Protein AF-A0A6S7BV02-F1 (afdb_monomer)

Radius of gyration: 21.58 Å; Cα contacts (8 Å, |Δi|>4): 51; chains: 1; bounding box: 33×55×59 Å

Mean predicted aligned error: 9.59 Å

Foldseek 3Di:
DPPPPQPPLNVLVVQLVVLVVQLVVLVVVLVVVCVVPVPDHDDPVSVVSNVVSVVSNVVSVVSNVVVVVVVVVPDPVVVVVVVVVVPPDD

Sequence (90 aa):
MKENKVSAEARALERVVSAAREVQAASLRLEAR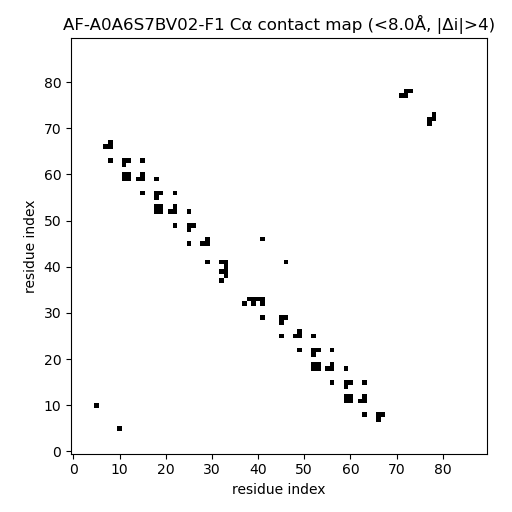YAEDPH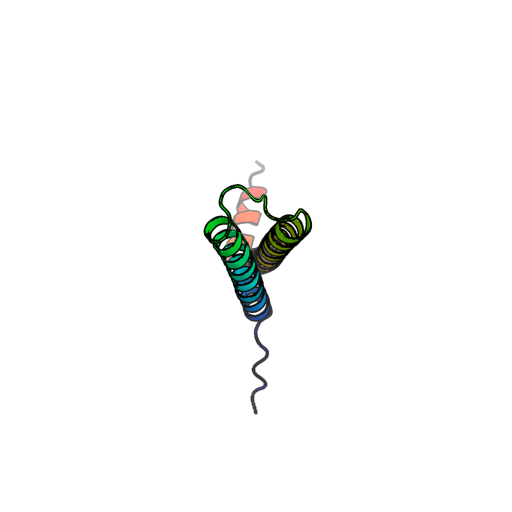EQPSTLELAIFAAAMQELKDAREAFDALVEKRDLNSPWRQSQRSALCGGTR

Secondary structure (DSSP, 8-state):
-------HHHHHHHHHHHHHHHHHHHHHHHHHHHHH-TTSPPPHHHHHHHHHHHHHHHHHHHHHHHHHHHHHHT-HHHHHHHHHHH----

Organism: NCBI:txid1544867

pLDDT: mean 82.12, std 16.17, range [33.06, 98.25]

Solvent-accessible surface area (backbone atoms only — not comparable to full-atom values): 5068 Å² total; per-residue (Å²): 133,83,79,79,74,71,47,72,63,56,54,28,48,50,45,29,55,51,25,49,50,46,30,51,54,39,48,53,52,52,53,50,48,43,71,75,36,79,83,55,76,80,50,72,64,60,54,50,52,33,52,50,26,50,50,49,26,48,55,26,44,52,57,33,51,55,48,53,50,53,54,55,64,72,30,72,73,52,48,56,54,55,53,60,70,71,66,78,78,131

Nearest PDB structures (foldseek):
  8hhl-assembly1_A  TM=8.239E-01  e=7.127E-02  Mycolicibacterium mucogenicum
  1h7c-assembly1_A  TM=7.049E-01  e=5.239E-01  Homo sapiens
  3q0k-assembly1_A  TM=8.096E-01  e=2.339E+00  Homo sapiens
  3q84-assembly1_A  TM=4.410E-01  e=9.773E-01  Homo sapiens
  8tsh-assembly1_F  TM=4.679E-01  e=5.260E+00  Caldimonas thermodepolymerans

Structure (mmCIF, N/CA/C/O backbone):
data_AF-A0A6S7BV02-F1
#
_entry.id   AF-A0A6S7BV02-F1
#
loop_
_atom_site.group_PDB
_atom_site.id
_atom_site.type_symbol
_atom_site.label_atom_id
_atom_site.label_alt_id
_atom_site.label_comp_id
_atom_site.label_asym_id
_atom_site.label_entity_id
_atom_site.label_seq_id
_atom_site.pdbx_PDB_ins_code
_atom_site.Cartn_x
_atom_site.Cartn_y
_atom_site.Cartn_z
_atom_site.occupancy
_atom_site.B_iso_or_equiv
_atom_site.auth_seq_id
_atom_site.auth_comp_id
_atom_site.auth_asym_id
_atom_site.auth_atom_id
_atom_site.pdbx_PDB_model_num
ATOM 1 N N . MET A 1 1 ? 13.495 -26.356 -21.569 1.00 33.06 1 MET A N 1
ATOM 2 C CA . MET A 1 1 ? 12.827 -25.769 -20.391 1.00 33.06 1 MET A CA 1
ATOM 3 C C . MET A 1 1 ? 12.989 -24.260 -20.497 1.00 33.06 1 MET A C 1
ATOM 5 O O . MET A 1 1 ? 14.088 -23.773 -20.293 1.00 33.06 1 MET A O 1
ATOM 9 N N . LYS A 1 2 ? 11.981 -23.540 -21.008 1.00 40.00 2 LYS A N 1
ATOM 10 C CA . LYS A 1 2 ? 12.068 -22.079 -21.151 1.00 40.00 2 LYS A CA 1
ATOM 11 C C . LYS A 1 2 ? 11.783 -21.505 -19.772 1.00 40.00 2 LYS A C 1
ATOM 13 O O . LYS A 1 2 ? 10.629 -21.500 -19.358 1.00 40.00 2 LYS A O 1
ATOM 18 N N . GLU A 1 3 ? 12.831 -21.142 -19.039 1.00 42.91 3 GLU A N 1
ATOM 19 C CA . GLU A 1 3 ? 12.697 -20.380 -17.801 1.00 42.91 3 GLU A CA 1
ATOM 20 C C . GLU A 1 3 ? 11.805 -19.175 -18.094 1.00 42.91 3 GLU A C 1
ATOM 22 O O . GLU A 1 3 ? 12.173 -18.272 -18.848 1.00 42.91 3 GLU A O 1
ATOM 27 N N . ASN A 1 4 ? 10.586 -19.211 -17.561 1.00 48.59 4 ASN A N 1
ATOM 28 C CA . ASN A 1 4 ? 9.640 -18.119 -17.652 1.00 48.59 4 ASN A CA 1
ATOM 29 C C . ASN A 1 4 ? 10.167 -17.015 -16.732 1.00 48.59 4 ASN A C 1
ATOM 31 O O . ASN A 1 4 ? 9.793 -16.928 -15.563 1.00 48.59 4 ASN A O 1
ATOM 35 N N . LYS A 1 5 ? 11.137 -16.235 -17.224 1.00 55.78 5 LYS A N 1
ATOM 36 C CA . LYS A 1 5 ? 11.579 -15.008 -16.568 1.00 55.78 5 LYS A CA 1
ATOM 37 C C . LYS A 1 5 ? 10.375 -14.080 -16.559 1.00 55.78 5 LYS A C 1
ATOM 39 O O . LYS A 1 5 ? 10.131 -13.376 -17.534 1.00 55.78 5 LYS A O 1
ATOM 44 N N . VAL A 1 6 ? 9.607 -14.132 -15.473 1.00 62.41 6 VAL A N 1
ATOM 45 C CA . VAL A 1 6 ? 8.518 -13.195 -15.203 1.00 62.41 6 VAL A CA 1
ATOM 46 C C . VAL A 1 6 ? 9.073 -11.793 -15.448 1.00 62.41 6 VAL A C 1
ATOM 48 O O . VAL A 1 6 ? 10.075 -11.417 -14.831 1.00 62.41 6 VAL A O 1
ATOM 51 N N . SER A 1 7 ? 8.485 -11.078 -16.414 1.00 83.31 7 SER A N 1
ATOM 52 C CA . SER A 1 7 ? 8.893 -9.717 -16.775 1.00 83.31 7 SER A CA 1
ATOM 53 C C . SER A 1 7 ? 8.942 -8.850 -15.516 1.00 83.31 7 SER A C 1
ATOM 55 O O . SER A 1 7 ? 8.135 -9.043 -14.604 1.00 83.31 7 SER A O 1
ATOM 57 N N . ALA A 1 8 ? 9.865 -7.889 -15.452 1.00 85.75 8 ALA A N 1
ATOM 58 C CA . ALA A 1 8 ? 9.959 -6.969 -14.317 1.00 85.75 8 ALA A CA 1
ATOM 59 C C . ALA A 1 8 ? 8.610 -6.280 -14.025 1.00 85.75 8 ALA A C 1
ATOM 61 O O . ALA A 1 8 ? 8.248 -6.115 -12.864 1.00 85.75 8 ALA A O 1
ATOM 62 N N . GLU A 1 9 ? 7.835 -5.976 -15.072 1.00 85.25 9 GLU A N 1
ATOM 63 C CA . GLU A 1 9 ? 6.470 -5.444 -14.963 1.00 85.25 9 GLU A CA 1
ATOM 64 C C . GLU A 1 9 ? 5.509 -6.421 -14.274 1.00 85.25 9 GLU A C 1
ATOM 66 O O . GLU A 1 9 ? 4.736 -6.015 -13.413 1.00 85.25 9 GLU A O 1
ATOM 71 N N . ALA A 1 10 ? 5.569 -7.712 -14.611 1.00 90.94 10 ALA A N 1
ATOM 72 C CA . ALA A 1 10 ? 4.699 -8.724 -14.018 1.00 90.94 10 ALA A CA 1
ATOM 73 C C . ALA A 1 10 ? 5.021 -8.945 -12.531 1.00 90.94 10 ALA A C 1
ATOM 75 O O . ALA A 1 10 ? 4.104 -9.023 -11.721 1.00 90.94 10 ALA A O 1
ATOM 76 N N . ARG A 1 11 ? 6.304 -8.924 -12.145 1.00 91.69 11 ARG A N 1
ATOM 77 C CA . ARG A 1 11 ? 6.707 -8.961 -10.725 1.00 91.69 11 ARG A CA 1
ATOM 78 C C . ARG A 1 11 ? 6.261 -7.715 -9.960 1.00 91.69 11 ARG A C 1
ATOM 80 O O . ARG A 1 11 ? 5.827 -7.811 -8.817 1.00 91.69 11 ARG A O 1
ATOM 87 N N . ALA A 1 12 ? 6.368 -6.539 -10.580 1.00 93.25 12 ALA A N 1
ATOM 88 C CA . ALA A 1 12 ? 5.879 -5.303 -9.979 1.00 93.25 12 ALA A CA 1
ATOM 89 C C . ALA A 1 12 ? 4.352 -5.336 -9.804 1.00 93.25 12 ALA A C 1
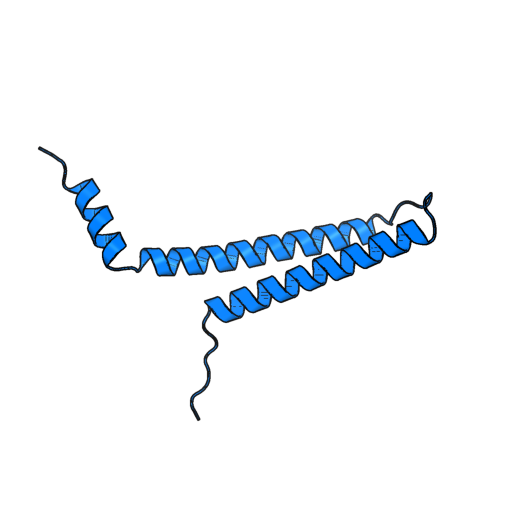ATOM 91 O O . ALA A 1 12 ? 3.849 -4.943 -8.755 1.00 93.25 12 ALA A O 1
ATOM 92 N N . LEU A 1 13 ? 3.620 -5.888 -10.775 1.00 94.75 13 LEU A N 1
ATOM 93 C CA . LEU A 1 13 ? 2.175 -6.074 -10.673 1.00 94.75 13 LEU A CA 1
ATOM 94 C C . LEU A 1 13 ? 1.793 -7.081 -9.576 1.00 94.75 13 LEU A C 1
ATOM 96 O O . LEU A 1 13 ? 0.866 -6.825 -8.812 1.00 94.75 13 LEU A O 1
ATOM 100 N N . GLU A 1 14 ? 2.522 -8.192 -9.447 1.00 95.56 14 GLU A N 1
ATOM 101 C CA . GLU A 1 14 ? 2.349 -9.145 -8.340 1.00 95.56 14 GLU A CA 1
ATOM 102 C C . GLU A 1 14 ? 2.518 -8.459 -6.977 1.00 95.56 14 GLU A C 1
ATOM 104 O O . GLU A 1 14 ? 1.704 -8.676 -6.076 1.00 95.56 14 GLU A O 1
ATOM 109 N N . ARG A 1 15 ? 3.514 -7.571 -6.839 1.00 95.88 15 ARG A N 1
ATOM 110 C CA . ARG A 1 15 ? 3.711 -6.776 -5.617 1.00 95.88 15 ARG A CA 1
ATOM 111 C C . ARG A 1 15 ? 2.523 -5.852 -5.339 1.00 95.88 15 ARG A C 1
ATOM 113 O O . ARG A 1 15 ? 2.046 -5.829 -4.209 1.00 95.88 15 ARG A O 1
ATOM 120 N N . VAL A 1 16 ? 2.003 -5.153 -6.352 1.00 97.56 16 VAL A N 1
ATOM 121 C CA . VAL A 1 16 ? 0.802 -4.302 -6.214 1.00 97.56 16 VAL A CA 1
ATOM 122 C C . VAL A 1 16 ? -0.393 -5.117 -5.715 1.00 97.56 16 VAL A C 1
ATOM 124 O O . VAL A 1 16 ? -1.090 -4.695 -4.794 1.00 97.56 16 VAL A O 1
ATOM 127 N N . VAL A 1 17 ? -0.618 -6.306 -6.282 1.00 97.69 17 VAL A N 1
ATOM 128 C CA . VAL A 1 17 ? -1.714 -7.193 -5.862 1.00 97.69 17 VAL A CA 1
ATOM 129 C C . VAL A 1 17 ? -1.525 -7.667 -4.421 1.00 97.69 17 VAL A C 1
ATOM 131 O O . VAL A 1 17 ? -2.498 -7.711 -3.667 1.00 97.69 17 VAL A O 1
ATOM 134 N N . SER A 1 18 ? -0.298 -8.009 -4.022 1.00 97.44 18 SER A N 1
ATOM 135 C CA . SER A 1 18 ? 0.002 -8.411 -2.644 1.00 97.44 18 SER A CA 1
ATOM 136 C C . SER A 1 18 ? -0.294 -7.283 -1.655 1.00 97.44 18 SER A C 1
ATOM 138 O O . SER A 1 18 ? -1.051 -7.488 -0.709 1.00 97.44 18 SER A O 1
ATOM 140 N N . ALA A 1 19 ? 0.210 -6.076 -1.917 1.00 97.25 19 ALA A N 1
ATOM 141 C CA . ALA A 1 19 ? -0.012 -4.920 -1.052 1.00 97.25 19 ALA A CA 1
ATOM 142 C C . ALA A 1 19 ? -1.504 -4.546 -0.950 1.00 97.25 19 ALA A C 1
ATOM 144 O O . ALA A 1 19 ? -2.006 -4.245 0.130 1.00 97.25 19 ALA A O 1
ATOM 145 N N . ALA A 1 20 ? -2.259 -4.651 -2.050 1.00 97.75 20 ALA A N 1
ATOM 146 C CA . ALA A 1 20 ? -3.703 -4.409 -2.038 1.00 97.75 20 ALA A CA 1
ATOM 147 C C . ALA A 1 20 ? -4.464 -5.408 -1.147 1.00 97.75 20 ALA A C 1
ATOM 149 O O . ALA A 1 20 ? -5.420 -5.032 -0.466 1.00 97.75 20 ALA A O 1
ATOM 150 N N . ARG A 1 21 ? -4.032 -6.677 -1.115 1.00 97.81 21 ARG A N 1
ATOM 151 C CA . ARG A 1 21 ? -4.602 -7.688 -0.208 1.00 97.81 21 ARG A CA 1
ATOM 152 C C . ARG A 1 21 ? -4.304 -7.370 1.254 1.00 97.81 21 ARG A C 1
ATOM 154 O O . ARG A 1 21 ? -5.169 -7.581 2.098 1.00 97.81 21 ARG A O 1
ATOM 161 N N . GLU A 1 22 ? -3.118 -6.851 1.558 1.00 97.50 22 GLU A N 1
ATOM 162 C CA . GLU A 1 22 ? -2.763 -6.439 2.921 1.00 97.50 22 GLU A CA 1
ATOM 163 C C . GLU A 1 22 ? -3.594 -5.246 3.396 1.00 97.50 22 GLU A C 1
ATOM 165 O O . GLU A 1 22 ? -4.106 -5.277 4.516 1.00 97.50 22 GLU A O 1
ATOM 170 N N . VAL A 1 23 ? -3.818 -4.250 2.5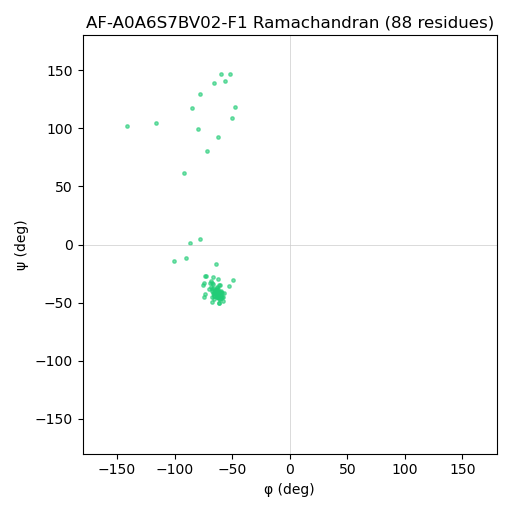30 1.00 97.44 23 VAL A N 1
ATOM 171 C CA . VAL A 1 23 ? -4.738 -3.135 2.813 1.00 97.44 23 VAL A CA 1
ATOM 172 C C . VAL A 1 23 ? -6.139 -3.663 3.115 1.00 97.44 23 VAL A C 1
ATOM 174 O O . VAL A 1 23 ? -6.711 -3.312 4.143 1.00 97.44 23 VAL A O 1
ATOM 177 N N . GLN A 1 24 ? -6.667 -4.560 2.275 1.00 97.31 24 GLN A N 1
ATOM 178 C CA . GLN A 1 24 ? -7.982 -5.169 2.494 1.00 97.31 24 GLN A CA 1
ATOM 179 C C . GLN A 1 24 ? -8.046 -5.926 3.829 1.00 97.31 24 GLN A C 1
ATOM 181 O O . GLN A 1 24 ? -9.006 -5.770 4.581 1.00 97.31 24 GLN A O 1
ATOM 186 N N . ALA A 1 25 ? -7.026 -6.723 4.151 1.00 96.12 25 ALA A N 1
ATOM 187 C CA . ALA A 1 25 ? -6.976 -7.464 5.406 1.00 96.12 25 ALA A CA 1
ATOM 188 C C . ALA A 1 25 ? -6.922 -6.534 6.629 1.00 96.12 25 ALA A C 1
ATOM 190 O O . ALA A 1 25 ? -7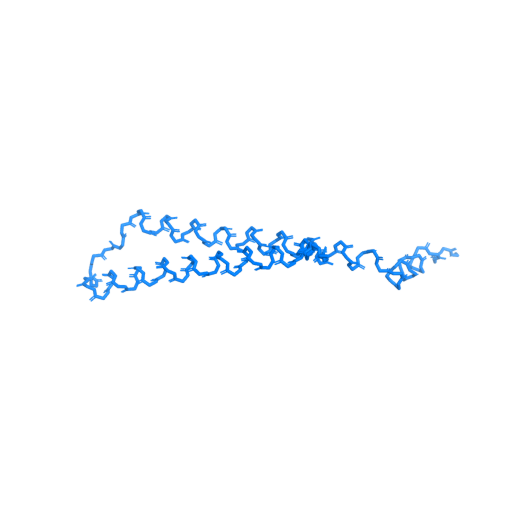.571 -6.811 7.637 1.00 96.12 25 ALA A O 1
ATOM 191 N N . ALA A 1 26 ? -6.175 -5.431 6.551 1.00 93.62 26 ALA A N 1
ATOM 192 C CA . ALA A 1 26 ? -6.123 -4.430 7.610 1.00 93.62 26 ALA A CA 1
ATOM 193 C C . ALA A 1 26 ? -7.461 -3.682 7.766 1.00 93.62 26 ALA A C 1
ATOM 195 O O . ALA A 1 26 ? -7.910 -3.492 8.894 1.00 93.62 26 ALA A O 1
ATOM 196 N N . SER A 1 27 ? -8.140 -3.338 6.665 1.00 93.12 27 SER A N 1
ATOM 197 C CA . SER A 1 27 ? -9.489 -2.751 6.703 1.00 93.12 27 SER A CA 1
ATOM 198 C C . SER A 1 27 ? -10.504 -3.676 7.364 1.00 93.12 27 SER A C 1
ATOM 200 O O . SER A 1 27 ? -11.217 -3.239 8.260 1.00 93.12 27 SER A O 1
ATOM 202 N N . LEU A 1 28 ? -10.525 -4.961 6.997 1.00 94.44 28 LEU A N 1
ATOM 203 C CA . LEU A 1 28 ? -11.450 -5.933 7.592 1.00 94.44 28 LEU A CA 1
ATOM 204 C C . LEU A 1 28 ? -11.249 -6.079 9.107 1.00 94.44 28 LEU A C 1
ATOM 206 O O . LEU A 1 28 ? -12.218 -6.261 9.838 1.00 94.44 28 LEU A O 1
ATOM 210 N N . ARG A 1 29 ? -10.005 -5.974 9.596 1.00 90.44 29 ARG A N 1
ATOM 211 C CA . ARG A 1 29 ? -9.721 -5.971 11.042 1.00 90.44 29 ARG A CA 1
ATOM 212 C C . ARG A 1 29 ? -10.292 -4.733 11.729 1.00 90.44 29 ARG A C 1
ATOM 214 O O . ARG A 1 29 ? -10.912 -4.868 12.777 1.00 90.44 29 ARG A O 1
ATOM 221 N N . LEU A 1 30 ? -10.126 -3.554 11.126 1.00 89.62 30 LEU A N 1
ATOM 222 C CA . LEU A 1 30 ? -10.715 -2.317 11.646 1.00 89.62 30 LEU A CA 1
ATOM 223 C C . LEU A 1 30 ? -12.248 -2.393 11.659 1.00 89.62 30 LEU A C 1
ATOM 225 O O . LEU A 1 30 ? -12.864 -2.057 12.665 1.00 89.62 30 LEU A O 1
ATOM 229 N N . GLU A 1 31 ? -12.863 -2.875 10.578 1.00 89.81 31 GLU A N 1
ATOM 230 C CA . GLU A 1 31 ? -14.318 -3.055 10.485 1.00 89.81 31 GLU A CA 1
ATOM 231 C C . GLU A 1 31 ? -14.849 -4.015 11.554 1.00 89.81 31 GLU A C 1
ATOM 233 O O . GLU A 1 31 ? -15.826 -3.694 12.229 1.00 89.81 31 GLU A O 1
ATOM 238 N N . ALA A 1 32 ? -14.187 -5.160 11.754 1.00 88.12 32 ALA A N 1
ATOM 239 C CA . ALA A 1 32 ? -14.553 -6.112 12.801 1.00 88.12 32 ALA A CA 1
ATOM 240 C C . ALA A 1 32 ? -14.480 -5.472 14.194 1.00 88.12 32 ALA A C 1
ATOM 242 O O . ALA A 1 32 ? -15.392 -5.650 14.998 1.00 88.12 32 ALA A O 1
ATOM 243 N N . ARG A 1 33 ? -13.448 -4.660 14.454 1.00 83.31 33 ARG A N 1
ATOM 244 C CA . ARG A 1 33 ? -13.278 -3.984 15.743 1.00 83.31 33 ARG A CA 1
ATOM 245 C C . ARG A 1 33 ? -14.410 -3.006 16.044 1.00 83.31 33 ARG A C 1
ATOM 247 O O . ARG A 1 33 ? -14.970 -3.041 17.135 1.00 83.31 33 ARG 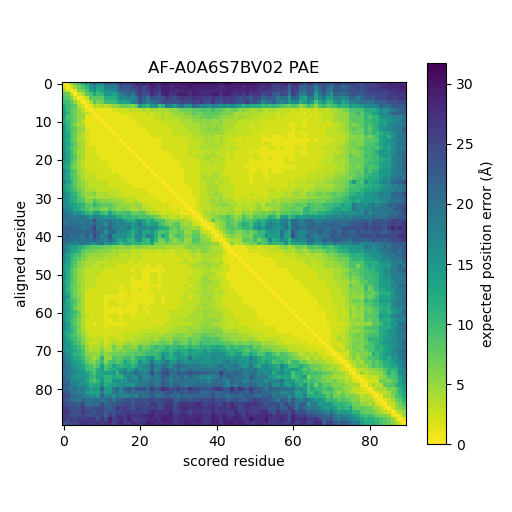A O 1
ATOM 254 N N . TYR A 1 34 ? -14.785 -2.194 15.059 1.00 82.44 34 TYR A N 1
ATOM 255 C CA . TYR A 1 34 ? -15.925 -1.283 15.184 1.00 82.44 34 TYR A CA 1
ATOM 256 C C . TYR A 1 34 ? -17.272 -2.011 15.297 1.00 82.44 34 TYR A C 1
ATOM 258 O O . TYR A 1 34 ? -18.207 -1.469 15.882 1.00 82.44 34 TYR A O 1
ATOM 266 N N . ALA A 1 35 ? -17.396 -3.214 14.727 1.00 83.81 35 ALA A N 1
ATOM 267 C CA . ALA A 1 35 ? -18.602 -4.030 14.852 1.00 83.81 35 ALA A CA 1
ATOM 268 C C . ALA A 1 35 ? -18.741 -4.672 16.244 1.00 83.81 35 ALA A C 1
ATOM 270 O O . ALA A 1 35 ? -19.864 -4.847 16.716 1.00 83.81 35 ALA A O 1
ATOM 271 N N . GLU A 1 36 ? -17.625 -5.023 16.889 1.00 83.25 36 GLU A N 1
ATOM 272 C CA . GLU A 1 36 ? -17.598 -5.605 18.237 1.00 83.25 36 GLU A CA 1
ATOM 273 C C . GLU A 1 36 ? -17.877 -4.568 19.330 1.00 83.25 36 GLU A C 1
ATOM 275 O O . GLU A 1 36 ? -18.687 -4.828 20.221 1.00 83.25 36 GLU A O 1
ATOM 280 N N . ASP A 1 37 ? -17.249 -3.392 19.251 1.00 79.38 37 ASP A N 1
ATOM 281 C CA . ASP A 1 37 ? -17.519 -2.275 20.157 1.00 79.38 37 ASP A CA 1
ATOM 282 C C . ASP A 1 37 ? -17.482 -0.936 19.392 1.00 79.38 37 ASP A C 1
ATOM 284 O O . ASP A 1 37 ? -16.408 -0.397 19.113 1.00 79.38 37 ASP A O 1
ATOM 288 N N . PRO A 1 38 ? -18.652 -0.354 19.069 1.00 71.19 38 PRO A N 1
ATOM 289 C CA . PRO A 1 38 ? -18.742 0.915 18.347 1.00 71.19 38 PRO A CA 1
ATOM 290 C C . PRO A 1 38 ? -18.159 2.115 19.105 1.00 71.19 38 PRO A C 1
ATOM 292 O O . PRO A 1 38 ? -17.952 3.176 18.509 1.00 71.19 38 PRO A O 1
ATOM 295 N N . HIS A 1 39 ? -17.956 1.991 20.419 1.00 75.44 39 HIS A N 1
ATOM 296 C CA . HIS A 1 39 ? -17.427 3.048 21.276 1.00 75.44 39 HIS A CA 1
ATOM 297 C C . HIS A 1 39 ? -15.940 2.868 21.590 1.00 75.44 39 HIS A C 1
ATOM 299 O O . HIS A 1 39 ? -15.296 3.824 22.037 1.00 75.44 39 HIS A O 1
ATOM 305 N N . GLU A 1 40 ? -15.376 1.691 21.325 1.00 71.75 40 GLU A N 1
ATOM 306 C CA . GLU A 1 40 ? -13.955 1.432 21.496 1.00 71.75 40 GLU A CA 1
ATOM 307 C C . GLU A 1 40 ? -13.189 1.886 20.249 1.00 71.75 40 GLU A C 1
ATOM 309 O O . GLU A 1 40 ? -13.393 1.405 19.135 1.00 71.75 40 GLU A O 1
ATOM 314 N N . GLN A 1 41 ? -12.299 2.868 20.418 1.00 71.12 41 GLN A N 1
ATOM 315 C CA . GLN A 1 41 ? -11.447 3.296 19.313 1.00 71.12 41 GLN A CA 1
ATOM 316 C C . GLN A 1 41 ? -10.496 2.157 18.926 1.00 71.12 41 GLN A C 1
ATOM 318 O O . GLN A 1 41 ? -9.921 1.524 19.819 1.00 71.12 41 GLN A O 1
ATOM 323 N N . PRO A 1 42 ? -10.266 1.922 17.620 1.00 73.88 42 PRO A N 1
ATOM 324 C CA . PRO A 1 42 ? -9.226 1.007 17.190 1.00 73.88 42 PRO A CA 1
ATOM 325 C C . PRO A 1 42 ? -7.905 1.464 17.788 1.00 73.88 42 PRO A C 1
ATOM 327 O O . PRO A 1 42 ? -7.608 2.661 17.882 1.00 73.88 42 PRO A O 1
ATOM 330 N N . SER A 1 43 ? -7.110 0.495 18.214 1.00 81.50 43 SER A N 1
ATOM 331 C CA . SER A 1 43 ? -5.827 0.789 18.822 1.00 81.50 43 SER A CA 1
ATOM 332 C C . SER A 1 43 ? -4.949 1.560 17.834 1.00 81.50 43 SER A C 1
ATOM 334 O O . SER A 1 43 ? -4.962 1.317 16.623 1.00 81.50 43 SER A O 1
ATOM 336 N N . THR A 1 44 ? -4.116 2.467 18.349 1.00 86.69 44 THR A N 1
ATOM 337 C CA . THR A 1 44 ? -3.098 3.173 17.551 1.00 86.69 44 THR A CA 1
ATOM 338 C C . THR A 1 44 ? -2.259 2.203 16.712 1.00 86.69 44 THR A C 1
ATOM 340 O O . THR A 1 44 ? -1.818 2.544 15.618 1.00 86.69 44 THR A O 1
ATOM 343 N N . LEU A 1 45 ? -2.070 0.975 17.207 1.00 88.31 45 LEU A N 1
ATOM 344 C CA . LEU A 1 45 ? -1.384 -0.099 16.504 1.00 88.31 45 LEU A CA 1
ATOM 345 C C . LEU A 1 45 ? -2.134 -0.559 15.243 1.00 88.31 45 LEU A C 1
ATOM 347 O O . LEU A 1 45 ? -1.516 -0.680 14.190 1.00 88.31 45 LEU A O 1
ATOM 351 N N . GLU A 1 46 ? -3.443 -0.795 15.318 1.00 87.56 46 GLU A N 1
ATOM 352 C CA . GLU A 1 46 ? -4.250 -1.217 14.162 1.00 87.56 46 GLU A CA 1
ATOM 353 C C . GLU A 1 46 ? -4.287 -0.138 13.077 1.00 87.56 46 GLU A C 1
ATOM 355 O O . GLU A 1 46 ? -4.121 -0.437 11.892 1.00 87.56 46 GLU A O 1
ATOM 360 N N . LEU A 1 47 ? -4.411 1.127 13.486 1.00 92.88 47 LEU A N 1
ATOM 361 C CA . LEU A 1 47 ? -4.323 2.267 12.574 1.00 92.88 47 LEU A CA 1
ATOM 362 C C . LEU A 1 47 ? -2.936 2.372 11.926 1.00 92.88 47 LEU A C 1
ATOM 364 O O . LEU A 1 47 ? -2.839 2.620 10.724 1.00 92.88 47 LEU A O 1
ATOM 368 N N . ALA A 1 48 ? -1.862 2.143 12.687 1.00 94.19 48 ALA A N 1
ATOM 369 C CA . ALA A 1 48 ? -0.502 2.138 12.155 1.00 94.19 48 ALA A CA 1
ATOM 370 C C . ALA A 1 48 ? -0.276 0.999 11.147 1.00 94.19 48 ALA A C 1
ATOM 372 O O . ALA A 1 48 ? 0.358 1.217 10.116 1.00 94.19 48 ALA A O 1
ATOM 373 N N . ILE A 1 49 ? -0.828 -0.192 11.402 1.00 93.00 49 ILE A N 1
ATOM 374 C CA . ILE A 1 49 ? -0.766 -1.330 10.472 1.00 93.00 49 ILE A CA 1
ATOM 375 C C . ILE A 1 49 ? -1.502 -1.001 9.170 1.00 93.00 49 ILE A C 1
ATOM 377 O O . ILE A 1 49 ? -0.968 -1.237 8.087 1.00 93.00 49 ILE A O 1
ATOM 381 N N . PHE A 1 50 ? -2.701 -0.420 9.258 1.00 93.94 50 PHE A N 1
ATOM 382 C CA . PHE A 1 50 ? -3.452 0.001 8.076 1.00 93.94 50 PHE A CA 1
ATOM 383 C C . PHE A 1 50 ? -2.703 1.073 7.270 1.00 93.94 50 PHE A C 1
ATOM 385 O O . PHE A 1 50 ? -2.569 0.954 6.051 1.00 93.94 50 PHE A O 1
ATOM 392 N N . ALA A 1 51 ? -2.150 2.084 7.945 1.00 96.12 51 ALA A N 1
ATOM 393 C CA . ALA A 1 51 ? -1.355 3.127 7.303 1.00 96.12 51 ALA A CA 1
ATOM 394 C C . ALA A 1 51 ? -0.095 2.564 6.622 1.00 96.12 51 ALA A C 1
ATOM 396 O O . ALA A 1 51 ? 0.225 2.959 5.501 1.00 96.12 51 ALA A O 1
ATOM 397 N N . ALA A 1 52 ? 0.590 1.608 7.257 1.00 96.25 52 ALA A N 1
ATOM 398 C CA . ALA A 1 52 ? 1.752 0.941 6.678 1.00 96.25 52 ALA A CA 1
ATOM 399 C C . ALA A 1 52 ? 1.390 0.148 5.411 1.00 96.25 52 ALA A C 1
ATOM 401 O O . ALA A 1 52 ? 2.079 0.270 4.400 1.00 96.25 52 ALA A O 1
ATOM 402 N N . ALA A 1 53 ? 0.279 -0.597 5.423 1.00 96.31 53 ALA A N 1
ATOM 403 C CA . ALA A 1 53 ? -0.192 -1.328 4.246 1.00 96.31 53 ALA A CA 1
ATOM 404 C C . ALA A 1 53 ? -0.554 -0.382 3.083 1.00 96.31 53 ALA A C 1
ATOM 406 O O . ALA A 1 53 ? -0.226 -0.650 1.926 1.00 96.31 53 ALA A O 1
ATOM 407 N 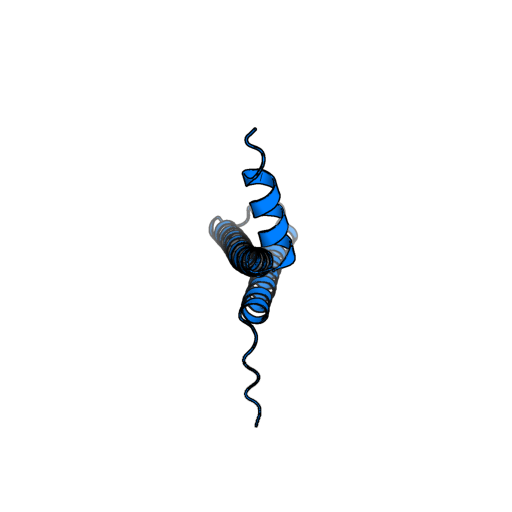N . MET A 1 54 ? -1.189 0.757 3.383 1.00 97.75 54 MET A N 1
ATOM 408 C CA . MET A 1 54 ? -1.507 1.794 2.392 1.00 97.75 54 MET A CA 1
ATOM 409 C C . MET A 1 54 ? -0.244 2.407 1.773 1.00 97.75 54 MET A C 1
ATOM 411 O O . MET A 1 54 ? -0.207 2.648 0.564 1.00 97.75 54 MET A O 1
ATOM 415 N N . GLN A 1 55 ? 0.793 2.637 2.583 1.00 97.81 55 GLN A N 1
ATOM 416 C CA . GLN A 1 55 ? 2.080 3.136 2.102 1.00 97.81 55 GLN A CA 1
ATOM 417 C C . GLN A 1 55 ? 2.771 2.116 1.187 1.00 97.81 55 GLN A C 1
ATOM 419 O O . GLN A 1 55 ? 3.211 2.481 0.102 1.00 97.81 55 GLN A O 1
ATOM 424 N N . GLU A 1 56 ? 2.791 0.835 1.558 1.00 97.00 56 GLU A N 1
ATOM 425 C CA . GLU A 1 56 ? 3.379 -0.218 0.720 1.00 97.00 56 GLU A CA 1
ATOM 426 C C . GLU A 1 56 ? 2.634 -0.370 -0.619 1.00 97.00 56 GLU A C 1
ATOM 428 O O . GLU A 1 56 ? 3.259 -0.550 -1.665 1.00 97.00 56 GLU A O 1
ATOM 433 N N . LEU A 1 57 ? 1.302 -0.232 -0.627 1.00 98.25 57 LEU A N 1
ATOM 434 C CA . LEU A 1 57 ? 0.519 -0.230 -1.867 1.00 98.25 57 LEU A CA 1
ATOM 435 C C . LEU A 1 57 ? 0.893 0.944 -2.776 1.00 98.25 57 LEU A C 1
ATOM 437 O O . LEU A 1 57 ? 1.026 0.766 -3.992 1.00 98.25 57 LEU A O 1
ATOM 441 N N . LYS A 1 58 ? 1.076 2.134 -2.198 1.00 97.94 58 LYS A N 1
ATOM 442 C CA . LYS A 1 58 ? 1.528 3.316 -2.932 1.00 97.94 58 LYS A CA 1
ATOM 443 C C . LYS A 1 58 ? 2.912 3.080 -3.541 1.00 97.94 58 LYS A C 1
ATOM 445 O O . LYS A 1 58 ? 3.071 3.249 -4.748 1.00 97.94 58 LYS A O 1
ATOM 450 N N . ASP A 1 59 ? 3.867 2.606 -2.749 1.00 97.50 59 ASP A N 1
ATOM 451 C CA . ASP A 1 59 ? 5.242 2.363 -3.197 1.00 97.50 59 ASP A CA 1
ATOM 452 C C . ASP A 1 59 ? 5.303 1.285 -4.292 1.00 97.50 59 ASP A C 1
ATOM 454 O O . ASP A 1 59 ? 6.034 1.413 -5.280 1.00 97.50 59 ASP A O 1
ATOM 458 N N . ALA A 1 60 ? 4.503 0.222 -4.161 1.00 96.94 60 ALA A N 1
ATOM 459 C CA . ALA A 1 60 ? 4.388 -0.817 -5.179 1.00 96.94 60 ALA A CA 1
ATOM 460 C C . ALA A 1 60 ? 3.825 -0.265 -6.496 1.00 96.94 60 ALA A C 1
ATOM 462 O O . ALA A 1 60 ? 4.308 -0.627 -7.576 1.00 96.94 60 ALA A O 1
ATOM 463 N N . ARG A 1 61 ? 2.825 0.622 -6.418 1.00 96.00 61 ARG A N 1
ATOM 464 C CA . ARG A 1 61 ? 2.226 1.253 -7.596 1.00 96.00 61 ARG A CA 1
ATOM 465 C C . ARG A 1 61 ? 3.201 2.202 -8.284 1.00 96.00 61 ARG A C 1
ATOM 467 O O . ARG A 1 61 ? 3.351 2.109 -9.497 1.00 96.00 61 ARG A O 1
ATOM 474 N N . GLU A 1 62 ? 3.906 3.038 -7.529 1.00 97.44 62 GLU A N 1
ATOM 475 C CA . GLU A 1 62 ? 4.931 3.939 -8.071 1.00 97.44 62 GLU A CA 1
ATOM 476 C C . GLU A 1 62 ? 6.064 3.159 -8.754 1.00 97.44 62 GLU A C 1
ATOM 478 O O . GLU A 1 62 ? 6.504 3.513 -9.849 1.00 97.44 62 GLU A O 1
ATOM 483 N N . ALA A 1 63 ? 6.497 2.041 -8.161 1.00 94.19 63 ALA A N 1
ATOM 484 C CA . ALA A 1 63 ? 7.496 1.167 -8.771 1.00 94.19 63 ALA A CA 1
ATOM 485 C C . ALA A 1 63 ? 7.012 0.551 -10.096 1.00 94.19 63 ALA A C 1
ATOM 487 O O . ALA A 1 63 ? 7.798 0.429 -11.039 1.00 94.19 63 ALA A O 1
ATOM 488 N N . PHE A 1 64 ? 5.735 0.167 -10.180 1.00 94.00 64 PHE A N 1
ATOM 489 C CA . PHE A 1 64 ? 5.130 -0.318 -11.420 1.00 94.00 64 PHE A CA 1
ATOM 490 C C . PHE A 1 64 ? 5.027 0.793 -12.472 1.00 94.00 64 PHE A C 1
ATOM 492 O O . PHE A 1 64 ? 5.478 0.602 -13.604 1.00 94.00 64 PHE A O 1
ATOM 499 N N . ASP A 1 65 ? 4.501 1.960 -12.101 1.00 94.44 65 ASP A N 1
ATOM 500 C CA . ASP A 1 65 ? 4.323 3.093 -13.012 1.00 94.44 65 ASP A CA 1
ATOM 501 C C . ASP A 1 65 ? 5.680 3.540 -13.597 1.00 94.44 65 ASP A C 1
ATOM 503 O O . ASP A 1 65 ? 5.801 3.728 -14.808 1.00 94.44 65 ASP A O 1
ATOM 507 N N . ALA A 1 66 ? 6.753 3.552 -12.795 1.00 92.25 66 ALA A N 1
ATOM 508 C CA . ALA A 1 66 ? 8.109 3.842 -13.270 1.00 92.25 66 ALA A CA 1
ATOM 509 C C . ALA A 1 66 ? 8.641 2.829 -14.309 1.00 92.25 66 ALA A C 1
ATOM 511 O O . ALA A 1 66 ? 9.472 3.181 -15.153 1.00 92.25 66 ALA A O 1
ATOM 512 N N . LEU A 1 67 ? 8.212 1.561 -14.262 1.00 90.25 67 LEU A N 1
ATOM 513 C CA . LEU A 1 67 ? 8.565 0.567 -15.286 1.00 90.25 67 LEU A CA 1
ATOM 514 C C . LEU A 1 67 ? 7.804 0.822 -16.588 1.00 90.25 67 LEU A C 1
ATOM 516 O O . LEU A 1 67 ? 8.410 0.781 -17.662 1.00 90.25 67 LEU A O 1
ATOM 520 N N . VAL A 1 68 ? 6.512 1.140 -16.487 1.00 87.75 68 VAL A N 1
ATOM 521 C CA . VAL A 1 68 ? 5.666 1.469 -17.641 1.00 87.75 68 VAL A CA 1
ATOM 522 C C . VAL A 1 68 ? 6.181 2.725 -18.344 1.00 87.75 68 VAL A C 1
ATOM 524 O O . VAL A 1 68 ? 6.359 2.717 -19.562 1.00 87.75 68 VAL A O 1
ATOM 527 N N . GLU A 1 69 ? 6.529 3.770 -17.592 1.00 88.19 69 GLU A N 1
ATOM 528 C CA . GLU A 1 69 ? 7.120 4.989 -18.149 1.00 88.19 69 GLU A CA 1
ATOM 529 C C . GLU A 1 69 ? 8.437 4.709 -18.878 1.00 88.19 69 GLU A C 1
ATOM 531 O O . GLU A 1 69 ? 8.640 5.184 -19.996 1.00 88.19 69 GLU A O 1
ATOM 536 N N . LYS A 1 70 ? 9.330 3.894 -18.299 1.00 84.38 70 LYS A N 1
ATOM 537 C CA . LYS A 1 70 ? 10.589 3.499 -18.956 1.00 84.38 70 LYS A CA 1
ATOM 538 C C . LYS A 1 70 ? 10.342 2.762 -20.269 1.00 84.38 70 LYS A C 1
ATOM 540 O O . LYS A 1 70 ? 11.033 3.034 -21.254 1.00 84.38 70 LYS A O 1
ATOM 545 N N . ARG A 1 71 ? 9.367 1.850 -20.304 1.00 82.94 71 ARG A N 1
ATOM 546 C CA . ARG A 1 71 ? 8.976 1.148 -21.533 1.00 82.94 71 ARG A CA 1
ATOM 547 C C . ARG A 1 71 ? 8.470 2.134 -22.585 1.00 82.94 71 ARG A C 1
ATOM 549 O O . ARG A 1 71 ? 8.901 2.075 -23.735 1.00 82.94 71 ARG A O 1
ATOM 556 N N . ASP A 1 72 ? 7.603 3.056 -22.188 1.00 78.75 72 ASP A N 1
ATOM 557 C CA . ASP A 1 72 ? 7.004 4.039 -23.091 1.00 78.75 72 ASP A CA 1
ATOM 558 C C . ASP A 1 72 ? 8.036 5.066 -23.598 1.00 78.75 72 ASP A C 1
ATOM 560 O O . ASP A 1 72 ? 7.953 5.525 -24.740 1.00 78.75 72 ASP A O 1
ATOM 564 N N . LEU A 1 73 ? 9.053 5.398 -22.795 1.00 75.50 73 LEU A N 1
ATOM 565 C CA . LEU A 1 73 ? 10.200 6.219 -23.201 1.00 75.50 73 LEU A CA 1
ATOM 566 C C . LEU A 1 73 ? 11.124 5.502 -24.191 1.00 75.50 73 LEU A C 1
ATOM 568 O O . LEU A 1 73 ? 11.683 6.146 -25.081 1.00 75.50 73 LEU A O 1
ATOM 572 N N . ASN A 1 74 ? 11.256 4.181 -24.079 1.00 72.75 74 ASN A N 1
ATOM 573 C CA . ASN A 1 74 ? 12.030 3.369 -25.018 1.00 72.75 74 ASN A CA 1
ATOM 574 C C . ASN A 1 74 ? 11.281 3.101 -26.341 1.00 72.75 74 ASN A C 1
ATOM 576 O O . ASN A 1 74 ? 11.754 2.358 -27.199 1.00 72.75 74 ASN A O 1
ATOM 580 N N . SER A 1 75 ? 10.104 3.704 -26.522 1.00 66.94 75 SER A N 1
ATOM 581 C CA . SER A 1 75 ? 9.293 3.527 -27.715 1.00 66.94 75 SER A CA 1
ATOM 582 C C . SER A 1 75 ? 9.816 4.345 -28.916 1.00 66.94 75 SER A C 1
ATOM 584 O O . SER A 1 75 ? 9.989 5.568 -28.799 1.00 66.94 75 SER A O 1
ATOM 586 N N . PRO A 1 76 ? 10.001 3.721 -30.101 1.00 68.62 76 PRO A N 1
ATOM 587 C CA . PRO A 1 76 ? 10.560 4.389 -31.280 1.00 68.62 76 PRO A CA 1
ATOM 588 C C . PRO A 1 76 ? 9.712 5.573 -31.767 1.00 68.62 76 PRO A C 1
ATOM 590 O O . PRO A 1 76 ? 10.242 6.598 -32.198 1.00 68.62 76 PRO A O 1
ATOM 593 N N . TRP A 1 77 ? 8.385 5.481 -31.647 1.00 66.88 77 TRP A N 1
ATOM 594 C CA . TRP A 1 77 ? 7.466 6.545 -32.067 1.00 66.88 77 TRP A CA 1
ATOM 595 C C . TRP A 1 77 ? 7.475 7.761 -31.120 1.00 66.88 77 TRP A C 1
ATOM 597 O O . TRP A 1 77 ? 7.255 8.887 -31.568 1.00 66.88 77 TRP A O 1
ATOM 607 N N . ARG A 1 78 ? 7.801 7.582 -29.829 1.00 66.19 78 ARG A N 1
ATOM 608 C CA . ARG A 1 78 ? 7.955 8.685 -28.854 1.00 66.19 78 ARG A CA 1
ATOM 609 C C . ARG A 1 78 ? 9.257 9.465 -29.047 1.00 66.19 78 ARG A C 1
ATOM 611 O O . ARG A 1 78 ? 9.260 10.680 -28.848 1.00 66.19 78 ARG A O 1
ATOM 618 N N . GLN A 1 79 ? 10.346 8.802 -29.444 1.00 62.94 79 GLN A N 1
ATOM 619 C CA . GLN A 1 79 ? 11.612 9.478 -29.769 1.00 62.94 79 GLN A CA 1
ATOM 620 C C . GLN A 1 79 ? 11.472 10.376 -31.002 1.00 62.94 79 GLN A C 1
ATOM 622 O O . GLN A 1 79 ? 11.889 11.532 -30.963 1.00 62.94 79 GLN A O 1
ATOM 627 N N . SER A 1 80 ? 10.785 9.893 -32.041 1.00 65.44 80 SER A N 1
ATOM 628 C CA . SER A 1 80 ? 10.505 10.675 -33.252 1.00 65.44 80 SER A CA 1
ATOM 629 C C . SER A 1 80 ? 9.717 11.967 -32.963 1.00 65.44 80 SER A C 1
ATOM 631 O O . SER A 1 80 ? 10.083 13.033 -33.458 1.00 65.44 80 SER A O 1
ATOM 633 N N . GLN A 1 81 ? 8.706 11.923 -32.083 1.00 62.50 81 GLN A N 1
ATOM 634 C CA . GLN A 1 81 ? 7.945 13.118 -31.677 1.00 62.50 81 GLN A CA 1
ATOM 635 C C . GLN A 1 81 ? 8.768 14.116 -30.842 1.00 62.50 81 GLN A C 1
ATOM 637 O O . GLN A 1 81 ? 8.608 15.326 -30.999 1.00 62.50 81 GLN A O 1
ATOM 642 N N . ARG A 1 82 ? 9.668 13.639 -29.971 1.00 60.88 82 ARG A N 1
ATOM 643 C CA . ARG A 1 82 ? 10.519 14.507 -29.136 1.00 60.88 82 ARG A CA 1
ATOM 644 C C . ARG A 1 82 ? 11.568 15.247 -29.972 1.00 60.88 82 ARG A C 1
ATOM 646 O O . ARG A 1 82 ? 11.798 16.430 -29.745 1.00 60.88 82 ARG A O 1
ATOM 653 N N . SER A 1 83 ? 12.142 14.585 -30.978 1.00 61.97 83 SER A N 1
ATOM 654 C CA . SER A 1 83 ? 13.051 15.219 -31.942 1.00 61.97 83 SER A CA 1
ATOM 655 C C . SER A 1 83 ? 12.346 16.251 -32.831 1.00 61.97 83 SER A C 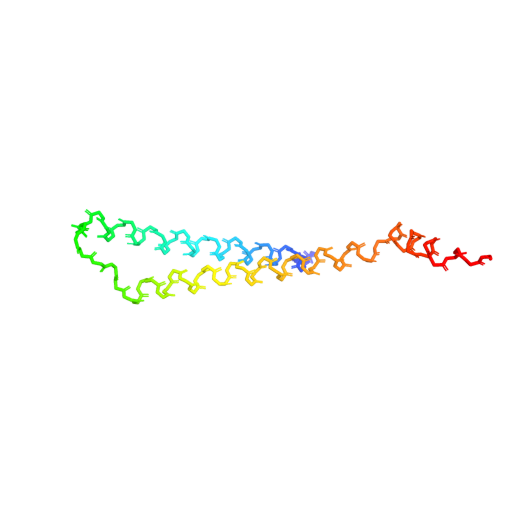1
ATOM 657 O O . SER A 1 83 ? 12.940 17.279 -33.143 1.00 61.97 83 SER A O 1
ATOM 659 N N . ALA A 1 84 ? 11.075 16.031 -33.188 1.00 62.31 84 ALA A N 1
ATOM 660 C CA . ALA A 1 84 ? 10.288 16.988 -33.971 1.00 62.31 84 ALA A CA 1
ATOM 661 C C . ALA A 1 84 ? 9.979 18.294 -33.207 1.00 62.31 84 ALA A C 1
ATOM 663 O O . ALA A 1 84 ? 9.951 19.361 -33.812 1.00 62.31 84 ALA A O 1
ATOM 664 N N . LEU A 1 85 ? 9.806 18.230 -31.880 1.00 61.84 85 LEU A N 1
ATOM 665 C CA . LEU A 1 85 ? 9.588 19.408 -31.024 1.00 61.84 85 LEU A CA 1
ATOM 666 C C . LEU A 1 85 ? 10.859 20.258 -30.825 1.00 61.84 85 LEU A C 1
ATOM 668 O O . LEU A 1 85 ? 10.757 21.464 -30.624 1.00 61.84 85 LEU A O 1
ATOM 672 N N . CYS A 1 86 ? 12.050 19.659 -30.913 1.00 59.50 86 CYS A N 1
ATOM 673 C CA . CYS A 1 86 ? 13.334 20.364 -30.784 1.00 59.50 86 CYS A CA 1
ATOM 674 C C . CYS A 1 86 ? 13.907 20.886 -32.118 1.00 59.50 86 CYS A C 1
ATOM 676 O O . CYS A 1 86 ? 14.861 21.657 -32.095 1.00 59.50 86 CYS A O 1
ATOM 678 N N . GLY A 1 87 ? 13.357 20.485 -33.271 1.00 58.38 87 GLY A N 1
ATOM 679 C CA . GLY A 1 87 ? 13.833 20.896 -34.604 1.00 58.38 87 GLY A CA 1
ATOM 680 C C . GLY A 1 87 ? 13.253 22.216 -35.134 1.00 58.38 87 GLY A C 1
ATOM 681 O O . GLY A 1 87 ? 13.550 22.604 -36.261 1.00 58.38 87 GLY A O 1
ATOM 682 N N . GLY A 1 88 ? 12.405 22.892 -34.356 1.00 56.66 88 GLY A N 1
ATOM 683 C CA . GLY A 1 88 ? 11.750 24.144 -34.731 1.00 56.66 88 GLY A CA 1
ATOM 684 C C . GLY A 1 88 ? 12.527 25.390 -34.307 1.00 56.66 88 GLY A C 1
ATOM 685 O O . GLY A 1 88 ? 12.007 26.182 -33.530 1.00 56.66 88 GLY A O 1
ATOM 686 N N . THR A 1 89 ? 13.749 25.580 -34.801 1.00 55.97 89 THR A N 1
ATOM 687 C CA . THR A 1 89 ? 14.413 26.894 -34.797 1.00 55.97 89 THR A CA 1
ATOM 688 C C . THR A 1 89 ? 14.637 27.333 -36.236 1.00 55.97 89 THR A C 1
ATOM 690 O O . THR A 1 89 ? 15.515 26.8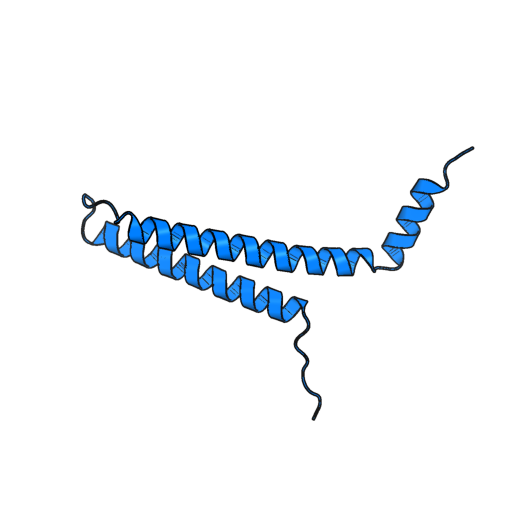32 -36.938 1.00 55.97 89 THR A O 1
ATOM 693 N N . ARG A 1 90 ? 13.805 28.273 -36.680 1.00 47.56 90 ARG A N 1
ATOM 694 C CA . ARG A 1 90 ? 14.112 29.167 -37.791 1.00 47.56 90 ARG A CA 1
ATOM 695 C C . ARG A 1 90 ? 14.048 30.589 -37.265 1.00 47.56 90 ARG A C 1
ATOM 697 O O . ARG A 1 90 ? 13.100 30.861 -36.498 1.00 47.56 90 ARG A O 1
#